Protein AF-A0A540MFD2-F1 (afdb_monomer_lite)

Secondary structure (DSSP, 8-state):
-----S-TTS-HHHHHHHHHHHHHHHT-THHHHHHHHHHHTT----GGG-EEEEEETTTEEEEEETTEEEEEESHHHHHHHHHTTS---S--S---EEE----PPP-

Sequence (107 aa):
MDFQSLRDDISLNTLLYWVSSIERKSSHPMADALVDYGRLFSVEPNPEKVEEFQNFPGEGIHGKIDGQDIYIGNRKIALRAACEIVPTIEGSKGGKTIGYIYSGEDD

InterPro domains:
  IPR023299 P-type ATPase, cytoplasmic domain N [G3DSA:3.40.1110.10] (4-90)
  IPR023299 P-type ATPase, cytoplasmic domain N [SSF81660] (8-88)
  IPR051014 Cation Transport ATPase Type IB [PTHR48085] (2-105)

Radius of gyration: 13.46 Å; chains: 1; bounding box: 44×25×35 Å

Structure (mmCIF, N/CA/C/O backbone):
data_AF-A0A540MFD2-F1
#
_entry.id   AF-A0A540MFD2-F1
#
loop_
_atom_site.group_PDB
_atom_site.id
_atom_site.type_symbol
_atom_site.label_atom_id
_atom_site.label_alt_id
_atom_site.label_comp_id
_atom_site.label_asym_id
_atom_site.label_entity_id
_atom_site.label_seq_id
_atom_site.pdbx_PDB_ins_code
_atom_site.Cartn_x
_atom_site.Cartn_y
_atom_site.Cartn_z
_atom_site.occupancy
_atom_site.B_iso_or_equiv
_atom_site.auth_seq_id
_atom_site.auth_comp_id
_atom_site.auth_asym_id
_atom_site.auth_atom_id
_atom_site.pdbx_PDB_model_num
ATOM 1 N N . MET A 1 1 ? 10.010 -11.887 -2.579 1.00 47.28 1 MET A N 1
ATOM 2 C CA . MET A 1 1 ? 8.900 -10.925 -2.419 1.00 47.28 1 MET A CA 1
ATOM 3 C C . MET A 1 1 ? 7.650 -11.741 -2.235 1.00 47.28 1 MET A C 1
ATOM 5 O O . MET A 1 1 ? 7.054 -12.192 -3.201 1.00 47.28 1 MET A O 1
ATOM 9 N N . ASP A 1 2 ? 7.336 -11.989 -0.976 1.00 48.81 2 ASP A N 1
ATOM 10 C CA . ASP A 1 2 ? 6.267 -12.853 -0.504 1.00 48.81 2 ASP A CA 1
ATOM 11 C C . ASP A 1 2 ? 5.173 -11.957 0.068 1.00 48.81 2 ASP A C 1
ATOM 13 O O . ASP A 1 2 ? 5.248 -11.482 1.198 1.00 48.81 2 ASP A O 1
ATOM 17 N N . PHE A 1 3 ? 4.170 -11.663 -0.754 1.00 55.56 3 PHE A N 1
ATOM 18 C CA . PHE A 1 3 ? 3.003 -10.899 -0.333 1.00 55.56 3 PHE A CA 1
ATOM 19 C C . PHE A 1 3 ? 1.980 -11.856 0.264 1.00 55.56 3 PHE A C 1
ATOM 21 O O . PHE A 1 3 ? 1.361 -12.633 -0.459 1.00 55.56 3 PHE A O 1
ATOM 28 N N . GLN A 1 4 ? 1.794 -11.800 1.580 1.00 53.62 4 GLN A N 1
ATOM 29 C CA . GLN A 1 4 ? 0.818 -12.642 2.261 1.00 53.62 4 GLN A CA 1
ATOM 30 C C . GLN A 1 4 ? -0.361 -11.799 2.749 1.00 53.62 4 GLN A C 1
ATOM 32 O O . GLN A 1 4 ? -0.182 -10.859 3.524 1.00 53.62 4 GLN A O 1
ATOM 37 N N . SER A 1 5 ? -1.574 -12.132 2.298 1.00 56.88 5 SER A N 1
ATOM 38 C CA . SER A 1 5 ? -2.803 -11.581 2.868 1.00 56.88 5 SER A CA 1
ATOM 39 C C . SER A 1 5 ? -3.172 -12.306 4.153 1.00 56.88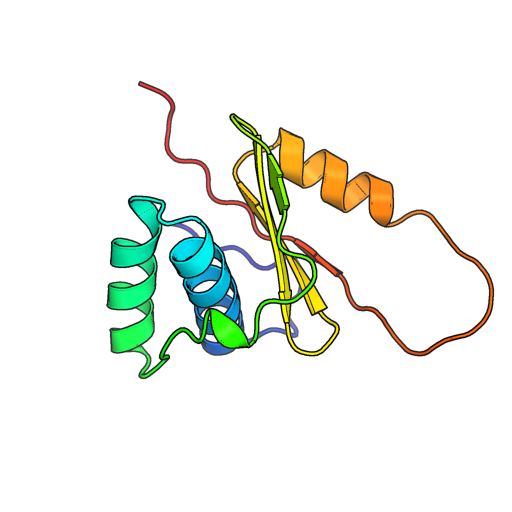 5 SER A C 1
ATOM 41 O O . SER A 1 5 ? -3.108 -13.527 4.241 1.00 56.88 5 SER A O 1
ATOM 43 N N . LEU A 1 6 ? -3.607 -11.543 5.158 1.00 52.75 6 LEU A N 1
ATOM 44 C CA . LEU A 1 6 ? -4.234 -12.092 6.369 1.00 52.75 6 LEU A CA 1
ATOM 45 C C . LEU A 1 6 ? -5.698 -12.496 6.146 1.00 52.75 6 LEU A C 1
ATOM 47 O O . LEU A 1 6 ? -6.342 -13.034 7.043 1.00 52.75 6 LEU A O 1
ATOM 51 N N . ARG A 1 7 ? -6.237 -12.209 4.960 1.00 55.31 7 ARG A N 1
ATOM 52 C CA . ARG A 1 7 ? -7.578 -12.601 4.551 1.00 55.31 7 ARG A CA 1
ATOM 53 C C . ARG A 1 7 ? -7.494 -13.403 3.264 1.00 55.31 7 ARG A C 1
ATOM 55 O O . ARG A 1 7 ? -7.000 -12.900 2.254 1.00 55.31 7 ARG A O 1
ATOM 62 N N . ASP A 1 8 ? -8.048 -14.606 3.300 1.00 58.34 8 ASP A N 1
ATOM 63 C CA . ASP A 1 8 ? -8.252 -15.443 2.118 1.00 58.34 8 ASP A CA 1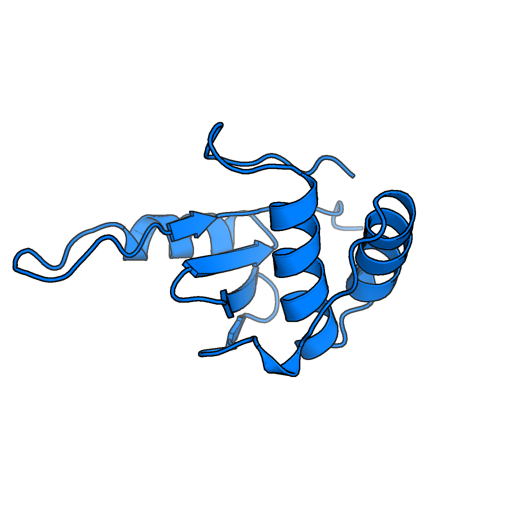
ATOM 64 C C . ASP A 1 8 ? -9.324 -14.873 1.165 1.00 58.34 8 ASP A C 1
ATOM 66 O O . ASP A 1 8 ? -9.419 -15.310 0.023 1.00 58.34 8 ASP A O 1
ATOM 70 N N . ASP A 1 9 ? -10.124 -13.877 1.590 1.00 66.69 9 ASP A N 1
ATOM 71 C CA . ASP A 1 9 ? -11.149 -13.241 0.740 1.00 66.69 9 ASP A CA 1
ATOM 72 C C . ASP A 1 9 ? -10.626 -12.145 -0.204 1.00 66.69 9 ASP A C 1
ATOM 74 O O . ASP A 1 9 ? -11.419 -11.520 -0.90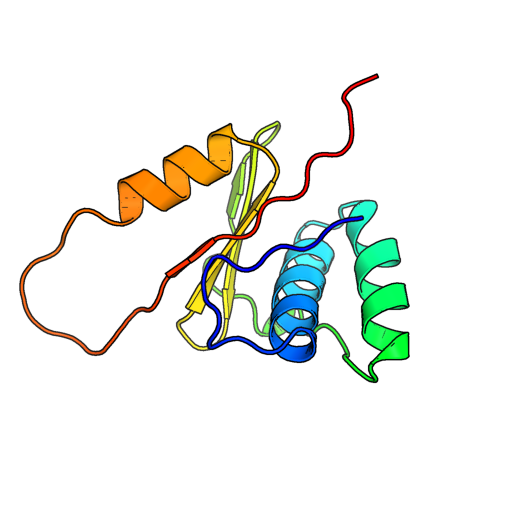8 1.00 66.69 9 ASP A O 1
ATOM 78 N N . ILE A 1 10 ? -9.312 -11.903 -0.248 1.00 70.25 10 ILE A N 1
ATOM 79 C CA . ILE A 1 10 ? -8.719 -10.853 -1.086 1.00 70.25 10 ILE A CA 1
ATOM 80 C C . ILE A 1 10 ? -7.922 -11.479 -2.218 1.00 70.25 10 ILE A C 1
ATOM 82 O O . ILE A 1 10 ? -6.992 -12.251 -1.995 1.00 70.25 10 ILE A O 1
ATOM 86 N N . SER A 1 11 ? -8.246 -11.082 -3.446 1.00 78.88 11 SER A N 1
ATOM 87 C CA . SER A 1 11 ? -7.459 -11.477 -4.609 1.00 78.88 11 SER A CA 1
ATOM 88 C C . SER A 1 11 ? -6.093 -10.786 -4.620 1.00 78.88 11 SER A C 1
ATOM 90 O O . SER A 1 11 ? -5.966 -9.619 -4.237 1.00 78.88 11 SER A O 1
ATOM 92 N N . LEU A 1 12 ? -5.075 -11.475 -5.136 1.00 77.88 12 LEU A N 1
ATOM 93 C CA . LEU A 1 12 ? -3.741 -10.906 -5.326 1.00 77.88 12 LEU A CA 1
ATOM 94 C C . LEU A 1 12 ? -3.787 -9.585 -6.116 1.00 77.88 12 LEU A C 1
ATOM 96 O O . LEU A 1 12 ? -3.108 -8.634 -5.751 1.00 77.88 12 LEU A O 1
ATOM 100 N N . ASN A 1 13 ? -4.638 -9.476 -7.141 1.00 82.94 13 ASN A N 1
ATOM 101 C CA . ASN A 1 13 ? -4.813 -8.242 -7.911 1.00 82.94 13 ASN A CA 1
ATOM 102 C C . ASN A 1 13 ? -5.237 -7.053 -7.039 1.00 82.94 13 ASN A C 1
ATOM 104 O O . ASN A 1 13 ? -4.702 -5.956 -7.182 1.00 82.94 13 ASN A O 1
ATOM 108 N N . THR A 1 14 ? -6.194 -7.267 -6.134 1.00 83.06 14 THR A N 1
ATOM 109 C CA . THR A 1 14 ? -6.692 -6.228 -5.224 1.00 83.06 14 THR A CA 1
ATOM 110 C C . THR A 1 14 ? -5.608 -5.794 -4.241 1.00 83.06 14 THR A C 1
ATOM 112 O O . THR A 1 14 ? -5.401 -4.603 -4.024 1.00 83.06 14 THR A O 1
ATOM 115 N N . LEU A 1 15 ? -4.874 -6.766 -3.703 1.00 80.81 15 LEU A N 1
ATOM 116 C CA . LEU A 1 15 ? -3.714 -6.528 -2.855 1.00 80.81 15 LEU A CA 1
ATOM 117 C C . LEU A 1 15 ? -2.671 -5.658 -3.567 1.00 80.81 15 LEU A C 1
ATOM 119 O O . LEU A 1 15 ? -2.272 -4.616 -3.049 1.00 80.81 15 LEU A O 1
ATOM 123 N N . LEU A 1 16 ? -2.277 -6.052 -4.778 1.00 83.50 16 LEU A N 1
ATOM 124 C CA . LEU A 1 16 ? -1.309 -5.306 -5.576 1.00 83.50 16 LEU A CA 1
ATOM 125 C C . LEU A 1 16 ? -1.799 -3.899 -5.876 1.00 83.50 16 LEU A C 1
ATOM 127 O O . LEU A 1 16 ? -1.021 -2.961 -5.743 1.00 83.50 16 LEU A O 1
ATOM 131 N N . TYR A 1 17 ? -3.077 -3.736 -6.217 1.00 87.06 17 TYR A N 1
ATOM 132 C CA . TYR A 1 17 ? -3.675 -2.430 -6.475 1.00 87.06 17 TYR A CA 1
ATOM 133 C C . TYR A 1 17 ? -3.526 -1.507 -5.267 1.00 87.06 17 TYR A C 1
ATOM 135 O O . TYR A 1 17 ? -3.041 -0.384 -5.404 1.00 87.06 17 TYR A O 1
ATOM 143 N N . TRP A 1 18 ? -3.882 -1.981 -4.074 1.00 86.81 18 TRP A N 1
ATOM 144 C CA . TRP A 1 18 ? -3.795 -1.170 -2.867 1.00 86.81 18 TRP A CA 1
ATOM 145 C C . TRP A 1 18 ? -2.359 -0.831 -2.494 1.00 86.81 18 TRP A C 1
ATOM 147 O O . TRP A 1 18 ? -2.026 0.342 -2.331 1.00 86.81 18 TRP A O 1
ATOM 157 N N . VAL A 1 19 ? -1.498 -1.845 -2.410 1.00 83.38 19 VAL A N 1
ATOM 158 C CA . VAL A 1 19 ? -0.115 -1.665 -1.964 1.00 83.38 19 VAL A CA 1
ATOM 159 C C . VAL A 1 19 ? 0.649 -0.762 -2.927 1.00 83.38 19 VAL A C 1
ATOM 161 O O . VAL A 1 19 ? 1.274 0.200 -2.491 1.00 83.38 19 VAL A O 1
ATOM 164 N N . SER A 1 20 ? 0.523 -0.987 -4.236 1.00 85.69 20 SER A N 1
ATOM 165 C CA . SER A 1 20 ? 1.174 -0.140 -5.240 1.00 85.69 20 SER A CA 1
ATOM 166 C C . SER A 1 20 ? 0.645 1.300 -5.241 1.00 85.69 20 SER A C 1
ATOM 168 O O . SER A 1 20 ? 1.421 2.231 -5.449 1.00 85.69 20 SER A O 1
ATOM 170 N N . SER A 1 21 ? -0.647 1.521 -4.970 1.00 88.94 21 SER A N 1
ATOM 171 C CA . SER A 1 21 ? -1.228 2.870 -4.876 1.00 88.94 21 SER A CA 1
ATOM 172 C C . SER A 1 21 ? -0.658 3.660 -3.697 1.00 88.94 21 SER A C 1
ATOM 174 O O . SER A 1 21 ? -0.288 4.825 -3.849 1.00 88.94 21 SER A O 1
ATOM 176 N N . ILE A 1 22 ? -0.555 3.020 -2.530 1.00 87.38 22 ILE A N 1
ATOM 177 C CA . ILE A 1 22 ? -0.068 3.642 -1.291 1.00 87.38 22 ILE A CA 1
ATOM 178 C C . ILE A 1 22 ? 1.447 3.861 -1.357 1.00 87.38 22 ILE A C 1
ATOM 180 O O . ILE A 1 22 ? 1.927 4.952 -1.052 1.00 87.38 22 ILE A O 1
ATOM 184 N N . GLU A 1 23 ? 2.204 2.877 -1.841 1.00 84.56 23 GLU A N 1
ATOM 185 C CA . GLU A 1 23 ? 3.655 2.993 -2.035 1.00 84.56 23 GLU A CA 1
ATOM 186 C C . GLU A 1 23 ? 4.010 4.102 -3.028 1.00 84.56 23 GLU A C 1
ATOM 188 O O . GLU A 1 23 ? 4.913 4.903 -2.772 1.00 84.56 23 GLU A O 1
ATOM 193 N N . ARG A 1 24 ? 3.244 4.230 -4.121 1.00 84.81 24 ARG A N 1
ATOM 194 C CA . ARG A 1 24 ? 3.439 5.316 -5.088 1.00 84.81 24 ARG A CA 1
ATOM 195 C C . ARG A 1 24 ? 3.199 6.692 -4.470 1.00 84.81 24 ARG A C 1
ATOM 197 O O . ARG A 1 24 ? 3.865 7.650 -4.850 1.00 84.81 24 ARG A O 1
ATOM 204 N N . LYS A 1 25 ? 2.295 6.793 -3.491 1.00 85.25 25 LYS A N 1
ATOM 205 C CA . LYS A 1 25 ? 2.062 8.028 -2.731 1.00 85.25 25 LYS A CA 1
ATOM 206 C C . LYS A 1 25 ? 3.215 8.354 -1.776 1.00 85.25 25 LYS A C 1
ATO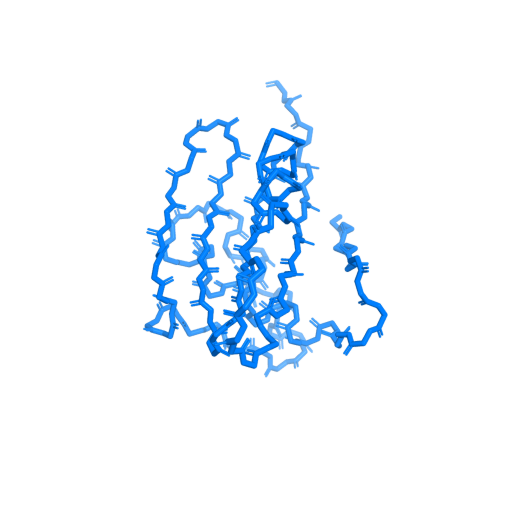M 208 O O . LYS A 1 25 ? 3.540 9.526 -1.613 1.00 85.25 25 LYS A O 1
ATOM 213 N N . SER A 1 26 ? 3.873 7.339 -1.211 1.00 77.75 26 SER A N 1
ATOM 214 C CA . SER A 1 26 ? 5.061 7.512 -0.357 1.00 77.75 26 SER A CA 1
ATOM 215 C C . SER A 1 26 ? 6.352 7.820 -1.125 1.00 77.75 26 SER A C 1
ATOM 217 O O . SER A 1 26 ? 7.340 8.231 -0.523 1.00 77.75 26 SER A O 1
ATOM 219 N N . SER A 1 27 ? 6.368 7.632 -2.452 1.00 72.88 27 SER A N 1
ATOM 220 C CA . SER A 1 27 ? 7.580 7.744 -3.286 1.00 72.88 27 SER A CA 1
ATOM 221 C C . SER A 1 27 ? 8.722 6.815 -2.836 1.00 72.88 27 SER A C 1
ATOM 223 O O . SER A 1 27 ? 9.898 7.133 -3.005 1.00 72.88 27 SER A O 1
ATOM 225 N N . HIS A 1 28 ? 8.388 5.669 -2.238 1.00 67.88 28 HIS A N 1
ATOM 226 C CA . HIS A 1 28 ? 9.375 4.683 -1.806 1.00 67.88 28 HIS A CA 1
ATOM 227 C C . HIS A 1 28 ? 9.928 3.880 -2.994 1.00 67.88 28 HIS A C 1
ATOM 229 O O . HIS A 1 28 ? 9.193 3.600 -3.940 1.00 67.88 28 HIS A O 1
ATOM 235 N N . PRO A 1 29 ? 11.199 3.435 -2.940 1.00 65.06 29 PRO A N 1
ATOM 236 C CA . PRO A 1 29 ? 11.820 2.654 -4.014 1.00 65.06 29 PRO A CA 1
ATOM 237 C C . PRO A 1 29 ? 11.147 1.290 -4.242 1.00 65.06 29 PRO A C 1
ATOM 239 O O . PRO A 1 29 ? 11.276 0.715 -5.319 1.00 65.06 29 PRO A O 1
ATOM 242 N N . MET A 1 30 ? 10.394 0.777 -3.260 1.00 65.75 30 MET A N 1
ATOM 243 C CA . MET A 1 30 ? 9.605 -0.450 -3.415 1.00 65.75 30 MET A CA 1
ATOM 244 C C . MET A 1 30 ? 8.381 -0.270 -4.323 1.00 65.75 30 MET A C 1
ATOM 246 O O . MET A 1 30 ? 7.877 -1.265 -4.849 1.00 65.75 30 MET A O 1
ATOM 250 N N . ALA A 1 31 ? 7.937 0.972 -4.554 1.00 67.12 31 ALA A N 1
ATOM 251 C CA . ALA A 1 31 ? 6.797 1.269 -5.410 1.00 67.12 31 ALA A CA 1
ATOM 252 C C . ALA A 1 31 ? 7.004 0.723 -6.827 1.00 67.12 31 ALA A C 1
ATOM 254 O O . ALA A 1 31 ? 6.119 0.047 -7.335 1.00 67.12 31 ALA A O 1
ATOM 255 N N . ASP A 1 32 ? 8.169 0.941 -7.444 1.00 70.69 32 ASP A N 1
ATOM 256 C CA . ASP A 1 32 ? 8.432 0.468 -8.809 1.00 70.69 32 ASP A CA 1
ATOM 257 C C . ASP A 1 32 ? 8.348 -1.059 -8.920 1.00 70.69 32 ASP A C 1
ATOM 259 O O . ASP A 1 32 ? 7.643 -1.570 -9.786 1.00 70.69 32 ASP A O 1
ATOM 263 N N . ALA A 1 33 ? 8.945 -1.798 -7.980 1.00 73.81 33 ALA A N 1
ATOM 264 C CA . ALA A 1 33 ? 8.890 -3.262 -7.982 1.00 73.81 33 ALA A CA 1
ATOM 265 C C . ALA A 1 33 ? 7.450 -3.798 -7.864 1.00 73.81 33 ALA A C 1
ATOM 267 O O . ALA A 1 33 ? 7.070 -4.760 -8.534 1.00 73.81 33 ALA A O 1
ATOM 268 N N . LEU A 1 34 ? 6.627 -3.155 -7.033 1.00 72.00 34 LEU A N 1
ATOM 269 C CA . LEU A 1 34 ? 5.209 -3.475 -6.872 1.00 72.00 34 LEU A CA 1
ATOM 270 C C . LEU A 1 34 ? 4.371 -3.107 -8.096 1.00 72.00 34 LEU A C 1
ATOM 272 O O . LEU A 1 34 ? 3.445 -3.838 -8.442 1.00 72.00 34 LEU A O 1
ATOM 276 N N . VAL A 1 35 ? 4.681 -1.986 -8.744 1.00 72.88 35 VAL A N 1
ATOM 277 C CA . VAL A 1 35 ? 4.002 -1.538 -9.962 1.00 72.88 35 VAL A CA 1
ATOM 278 C C . VAL A 1 35 ? 4.341 -2.443 -11.136 1.00 72.88 35 VAL A C 1
ATOM 280 O O . VAL A 1 35 ? 3.433 -2.839 -11.863 1.00 72.88 35 VAL A O 1
ATOM 283 N N . ASP A 1 36 ? 5.605 -2.821 -11.305 1.00 78.06 36 ASP A N 1
ATOM 284 C CA . ASP A 1 36 ? 6.008 -3.763 -12.347 1.00 78.06 36 ASP A CA 1
ATOM 285 C C . ASP A 1 36 ? 5.392 -5.141 -12.121 1.00 78.06 36 ASP A C 1
ATOM 287 O O . ASP A 1 36 ? 4.863 -5.739 -13.060 1.00 78.06 36 ASP A O 1
ATOM 291 N N . TYR A 1 37 ? 5.351 -5.616 -10.874 1.00 76.50 37 TYR A N 1
ATOM 292 C CA . TYR A 1 37 ? 4.648 -6.854 -10.557 1.00 76.50 37 TYR A CA 1
ATOM 293 C C . TYR A 1 37 ? 3.137 -6.726 -10.809 1.00 76.50 37 TYR A C 1
ATOM 295 O O . TYR A 1 37 ? 2.552 -7.593 -11.449 1.00 76.50 37 TYR A O 1
ATOM 303 N N . GLY A 1 38 ? 2.503 -5.619 -10.408 1.00 74.38 38 GLY A N 1
ATOM 304 C CA . GLY A 1 38 ? 1.093 -5.323 -10.686 1.00 74.38 38 GLY A CA 1
ATOM 305 C C . GLY A 1 38 ? 0.759 -5.297 -12.178 1.00 74.38 38 GLY A C 1
ATOM 306 O O . GLY A 1 38 ? -0.253 -5.865 -12.593 1.00 74.38 38 GLY A O 1
ATOM 307 N N . ARG A 1 39 ? 1.641 -4.736 -13.011 1.00 77.00 39 ARG A N 1
ATOM 308 C CA . ARG A 1 39 ? 1.487 -4.702 -14.473 1.00 77.00 39 ARG A CA 1
ATOM 309 C C . ARG A 1 39 ? 1.417 -6.090 -15.100 1.00 77.00 39 ARG A C 1
ATOM 311 O O . ARG A 1 39 ? 0.645 -6.266 -16.040 1.00 77.00 39 ARG A O 1
ATOM 318 N N . LEU A 1 40 ? 2.132 -7.084 -14.562 1.00 79.19 40 LEU A N 1
ATOM 319 C CA . LEU A 1 40 ? 2.012 -8.481 -15.016 1.00 79.19 40 LEU A CA 1
ATOM 320 C C . LEU A 1 40 ? 0.582 -9.015 -14.861 1.00 79.19 40 LEU A C 1
ATOM 322 O O . LEU A 1 40 ? 0.144 -9.865 -15.632 1.00 79.19 40 LEU A O 1
ATOM 326 N N . PHE A 1 41 ? -0.160 -8.474 -13.898 1.00 79.94 41 PHE A N 1
ATOM 327 C CA . PHE A 1 41 ? -1.552 -8.806 -13.623 1.00 79.94 41 PHE A CA 1
ATOM 328 C C . PHE A 1 41 ? -2.539 -7.752 -14.151 1.00 79.94 41 PHE A C 1
ATOM 330 O O . PHE A 1 41 ? -3.711 -7.779 -13.776 1.00 79.94 41 PHE A O 1
ATOM 337 N N . SER A 1 42 ? -2.090 -6.830 -15.018 1.00 84.75 42 SER A N 1
ATOM 338 C CA . SER A 1 42 ? -2.878 -5.690 -15.524 1.00 84.75 42 SER A CA 1
ATOM 339 C C . SER A 1 42 ? -3.481 -4.815 -14.415 1.00 84.75 42 SER A C 1
ATOM 341 O O . SER A 1 42 ? -4.578 -4.278 -14.553 1.00 84.75 42 SER A O 1
ATOM 343 N N . VAL A 1 43 ? -2.770 -4.687 -13.295 1.00 85.69 43 VAL A N 1
ATOM 344 C CA . VAL A 1 43 ? -3.148 -3.833 -12.171 1.00 85.69 43 VAL A CA 1
ATOM 345 C C . VAL A 1 43 ? -2.386 -2.519 -12.261 1.00 85.69 43 VAL A C 1
ATOM 347 O O . VAL A 1 43 ? -1.156 -2.504 -12.209 1.00 85.69 43 VAL A O 1
ATOM 350 N N . GLU A 1 44 ? -3.121 -1.413 -12.354 1.00 85.06 44 GLU A N 1
ATOM 351 C CA . GLU A 1 44 ? -2.545 -0.071 -12.334 1.00 85.06 44 GLU A CA 1
ATOM 352 C C . GLU A 1 44 ? -2.788 0.610 -10.975 1.00 85.06 44 GLU A C 1
ATOM 354 O O . GLU A 1 44 ? -3.943 0.774 -10.576 1.00 85.06 44 GLU A O 1
ATOM 359 N N . PRO A 1 45 ? -1.735 1.026 -10.245 1.00 86.50 45 PRO A N 1
ATOM 360 C CA . PRO A 1 45 ? -1.875 1.828 -9.023 1.00 86.50 45 PRO A CA 1
ATOM 361 C C . PRO A 1 45 ? -2.573 3.168 -9.271 1.00 86.50 45 PRO A C 1
ATOM 363 O O . PRO A 1 45 ? -2.222 3.907 -10.198 1.00 86.50 45 PRO A O 1
ATOM 366 N N . ASN A 1 46 ? -3.439 3.555 -8.340 1.00 89.19 46 ASN A N 1
ATOM 367 C CA . ASN A 1 46 ? -4.064 4.866 -8.287 1.00 89.19 46 ASN A CA 1
ATOM 368 C C . ASN A 1 46 ? -3.777 5.560 -6.936 1.00 89.19 46 ASN A C 1
ATOM 370 O O . ASN A 1 46 ? -4.553 5.412 -5.988 1.00 89.19 46 ASN A O 1
ATOM 374 N N . PRO A 1 47 ? -2.681 6.337 -6.825 1.00 87.56 47 PRO A N 1
ATOM 375 C CA . PRO A 1 47 ? -2.332 7.038 -5.587 1.00 87.56 47 PRO A CA 1
ATOM 376 C C . PRO A 1 47 ? -3.348 8.122 -5.188 1.00 87.56 47 PRO A C 1
ATOM 378 O O . PRO A 1 47 ? -3.397 8.512 -4.020 1.00 87.56 47 PRO A O 1
ATOM 381 N N . GLU A 1 48 ? -4.175 8.607 -6.121 1.00 89.00 48 GLU A N 1
ATOM 382 C CA . GLU A 1 48 ? -5.202 9.618 -5.835 1.00 89.00 48 GLU A CA 1
ATOM 383 C C . GLU A 1 48 ? -6.371 9.045 -5.031 1.00 89.00 48 GLU A C 1
ATOM 385 O O . GLU A 1 48 ? -6.983 9.761 -4.244 1.00 89.00 48 GLU A O 1
ATOM 390 N N . LYS A 1 49 ? -6.641 7.740 -5.165 1.00 89.19 49 LYS A N 1
ATOM 391 C CA . LYS A 1 49 ? -7.643 7.037 -4.352 1.00 89.19 49 LYS A CA 1
ATOM 392 C C . LYS A 1 49 ? -7.214 6.791 -2.907 1.00 89.19 49 LYS A C 1
ATOM 394 O O . LYS A 1 49 ? -8.027 6.326 -2.115 1.00 89.19 49 LYS A O 1
ATOM 399 N N . VAL A 1 50 ? -5.946 7.028 -2.575 1.00 90.50 50 VAL A N 1
ATOM 400 C CA . VAL A 1 50 ? -5.433 6.788 -1.227 1.00 90.50 50 VAL A CA 1
ATOM 401 C C . VAL A 1 50 ? -5.861 7.928 -0.315 1.00 90.50 50 VAL A C 1
ATOM 403 O O . VAL A 1 50 ? -5.321 9.034 -0.368 1.00 90.50 50 VAL A O 1
ATOM 406 N N . GLU A 1 51 ? -6.797 7.637 0.563 1.00 89.44 51 GLU A N 1
ATOM 407 C CA . GLU A 1 51 ? -7.239 8.475 1.664 1.00 89.44 51 GLU A CA 1
ATOM 408 C C . GLU A 1 51 ? -6.395 8.198 2.916 1.00 89.44 51 GLU A C 1
ATOM 410 O O . GLU A 1 51 ? -5.690 7.193 2.995 1.00 89.44 51 GLU A O 1
ATOM 415 N N . GLU A 1 52 ? -6.430 9.119 3.883 1.00 88.50 52 GLU A N 1
ATOM 416 C CA . GLU A 1 52 ? -5.813 8.959 5.216 1.00 88.50 52 GLU A CA 1
ATOM 417 C C . GLU A 1 52 ? -4.344 8.486 5.206 1.00 88.50 52 GLU A C 1
ATOM 419 O O . GLU A 1 52 ? -3.880 7.850 6.147 1.00 88.50 52 GLU A O 1
ATOM 424 N N . PHE A 1 53 ? -3.598 8.816 4.144 1.00 90.31 53 PHE A N 1
ATOM 425 C CA . PHE A 1 53 ? -2.211 8.387 3.982 1.00 90.31 53 PHE A CA 1
ATOM 426 C C . PHE A 1 53 ? -1.334 8.873 5.138 1.00 90.31 53 PHE A C 1
ATOM 428 O O . PHE A 1 53 ? -1.236 10.078 5.389 1.00 90.31 53 PHE A O 1
ATOM 435 N N . GLN A 1 54 ? -0.639 7.937 5.777 1.00 88.62 54 GLN A N 1
ATOM 436 C CA . GLN A 1 54 ? 0.304 8.197 6.856 1.00 88.62 54 GLN A CA 1
ATOM 437 C C . GLN A 1 54 ? 1.616 7.469 6.597 1.00 88.62 54 GLN A C 1
ATOM 439 O O . GLN A 1 54 ? 1.642 6.281 6.288 1.00 88.62 54 GLN A O 1
ATOM 444 N N . ASN A 1 55 ? 2.724 8.180 6.767 1.00 86.56 55 ASN A N 1
ATOM 445 C CA . ASN A 1 55 ? 4.051 7.583 6.738 1.00 86.56 55 ASN A CA 1
ATOM 446 C C . ASN A 1 55 ? 4.565 7.428 8.174 1.00 86.56 55 ASN A C 1
ATOM 448 O O . ASN A 1 55 ? 4.526 8.384 8.950 1.00 86.56 55 ASN A O 1
ATOM 452 N N . PHE A 1 56 ? 5.057 6.238 8.510 1.00 85.12 56 PHE A N 1
ATOM 453 C CA . PHE A 1 56 ? 5.694 5.893 9.777 1.00 85.12 56 PHE A CA 1
ATOM 454 C C . PHE A 1 56 ? 7.177 5.584 9.514 1.00 85.12 56 PHE A C 1
ATOM 456 O O . PHE A 1 56 ? 7.538 4.436 9.233 1.00 85.12 56 PHE A O 1
ATOM 463 N N . PRO A 1 57 ? 8.067 6.590 9.586 1.00 82.06 57 PRO A N 1
ATOM 464 C CA . PRO A 1 57 ? 9.480 6.420 9.266 1.00 82.06 57 PRO A CA 1
ATOM 465 C C . PRO A 1 57 ? 10.127 5.280 10.064 1.00 82.06 57 PRO A C 1
ATOM 467 O O . PRO A 1 57 ? 10.054 5.248 11.290 1.00 82.06 57 PRO A O 1
ATOM 470 N N . GLY A 1 58 ? 10.767 4.334 9.369 1.00 80.94 58 GLY A N 1
ATOM 471 C CA . GLY A 1 58 ? 11.390 3.157 9.994 1.00 80.94 58 GLY A CA 1
ATOM 472 C C . GLY A 1 58 ? 10.406 2.081 10.483 1.00 80.94 58 GLY A C 1
ATOM 473 O O . GLY A 1 58 ? 10.824 1.100 11.104 1.00 80.94 58 GLY A O 1
ATOM 474 N N . GLU A 1 59 ? 9.109 2.236 10.213 1.00 84.06 59 GLU A N 1
ATOM 475 C CA . GLU A 1 59 ? 8.067 1.241 10.494 1.00 84.06 59 GLU A CA 1
ATOM 476 C C . GLU A 1 59 ? 7.342 0.815 9.213 1.00 84.06 59 GLU A C 1
ATOM 478 O O . GLU A 1 59 ? 7.183 -0.381 8.975 1.00 84.06 59 GLU A O 1
ATOM 483 N N . GLY A 1 60 ? 6.920 1.772 8.383 1.00 83.44 60 GLY A N 1
ATOM 484 C CA . GLY A 1 60 ? 6.124 1.522 7.186 1.00 83.44 60 GLY A CA 1
ATOM 485 C C . GLY A 1 60 ? 5.233 2.698 6.801 1.00 83.44 60 GLY A C 1
ATOM 486 O O . GLY A 1 60 ? 5.431 3.820 7.247 1.00 83.44 60 GLY A O 1
ATOM 487 N N . ILE A 1 61 ? 4.213 2.432 5.998 1.00 86.38 61 ILE A N 1
ATOM 488 C CA . ILE A 1 61 ? 3.190 3.384 5.577 1.00 86.38 61 ILE A CA 1
ATOM 489 C C . ILE A 1 61 ? 1.795 2.789 5.736 1.00 86.38 61 ILE A C 1
ATOM 491 O O . ILE A 1 61 ? 1.598 1.576 5.732 1.00 86.38 61 ILE A O 1
ATOM 495 N N . HIS A 1 62 ? 0.817 3.666 5.868 1.00 87.38 62 HIS A N 1
ATOM 496 C CA . HIS A 1 62 ? -0.598 3.351 5.926 1.00 87.38 62 HIS A CA 1
ATOM 497 C C . HIS A 1 62 ? -1.338 4.193 4.898 1.00 87.38 62 HIS A C 1
ATOM 499 O O . HIS A 1 62 ? -0.953 5.321 4.584 1.00 87.38 62 HIS A O 1
ATOM 505 N N . GLY A 1 63 ? -2.408 3.630 4.368 1.00 87.94 63 GLY A N 1
ATOM 506 C CA . GLY A 1 63 ? -3.369 4.360 3.574 1.00 87.94 63 GLY A CA 1
ATOM 507 C C . GLY A 1 63 ? -4.698 3.637 3.556 1.00 87.94 63 GLY A C 1
ATOM 508 O O . GLY A 1 63 ? -4.781 2.432 3.794 1.00 87.94 63 GLY A O 1
ATOM 509 N N . LYS A 1 64 ? -5.740 4.388 3.237 1.00 86.56 64 LYS A N 1
ATOM 510 C CA . LYS A 1 64 ? -7.098 3.888 3.129 1.00 86.56 64 LYS A CA 1
ATOM 511 C C . LYS A 1 64 ? -7.575 3.999 1.696 1.00 86.56 64 LYS A C 1
ATOM 513 O O . LYS A 1 64 ? -7.397 5.032 1.066 1.00 86.56 64 LYS A O 1
ATOM 518 N N . ILE A 1 65 ? -8.155 2.941 1.150 1.00 86.88 65 ILE A N 1
ATOM 519 C CA . ILE A 1 65 ? -8.677 2.947 -0.222 1.00 86.88 65 ILE A CA 1
ATOM 520 C C . ILE A 1 65 ? -10.045 2.288 -0.213 1.00 86.88 65 ILE A C 1
ATOM 522 O O . ILE A 1 65 ? -10.175 1.179 0.280 1.00 86.88 65 ILE A O 1
ATOM 526 N N . ASP A 1 66 ? -11.074 2.933 -0.758 1.00 83.38 66 ASP A N 1
ATOM 527 C CA . ASP A 1 66 ? -12.434 2.369 -0.799 1.00 83.38 66 ASP A CA 1
ATOM 528 C C . ASP A 1 66 ? -12.945 1.944 0.610 1.00 83.38 66 ASP A C 1
ATOM 530 O O . ASP A 1 66 ? -13.634 0.936 0.771 1.00 83.38 66 ASP A O 1
ATOM 534 N N . GLY A 1 67 ? -12.583 2.707 1.655 1.00 80.75 67 GLY A N 1
ATOM 535 C CA . GLY A 1 67 ? -12.938 2.417 3.054 1.00 80.75 67 GLY A CA 1
ATOM 536 C C . GLY A 1 67 ? -12.114 1.307 3.718 1.00 80.75 67 GLY A C 1
ATOM 537 O O . GLY A 1 67 ? -12.412 0.919 4.846 1.00 80.75 67 GLY A O 1
ATOM 538 N N . GLN A 1 68 ? -11.097 0.807 3.022 1.00 80.00 68 GLN A N 1
ATOM 539 C CA . GLN A 1 68 ? -10.251 -0.292 3.444 1.00 80.00 68 GLN A CA 1
ATOM 540 C C . GLN A 1 68 ? -8.935 0.240 3.999 1.00 80.00 68 GLN A C 1
ATOM 542 O O . GLN A 1 68 ? -8.173 0.839 3.252 1.00 80.00 68 GLN A O 1
ATOM 547 N N . ASP A 1 69 ? -8.649 0.004 5.276 1.00 82.25 69 ASP A N 1
ATOM 548 C CA . ASP A 1 69 ? -7.361 0.361 5.874 1.00 82.25 69 ASP A CA 1
ATOM 549 C C . ASP A 1 69 ? -6.284 -0.644 5.473 1.00 82.25 69 ASP A C 1
ATOM 551 O O . ASP A 1 69 ? -6.471 -1.857 5.637 1.00 82.25 69 ASP A O 1
ATOM 555 N N . ILE A 1 70 ? -5.180 -0.131 4.929 1.00 83.12 70 ILE A N 1
ATOM 556 C CA . ILE A 1 70 ? -4.049 -0.903 4.423 1.00 83.12 70 ILE A CA 1
ATOM 557 C C . ILE A 1 70 ? -2.764 -0.381 5.057 1.00 83.12 70 ILE A C 1
ATOM 559 O O . ILE A 1 70 ? -2.403 0.785 4.916 1.00 83.12 70 ILE A O 1
ATOM 563 N N . TYR A 1 71 ? -2.049 -1.275 5.726 1.00 82.94 71 TYR A N 1
ATOM 564 C CA . TYR A 1 71 ? -0.738 -1.012 6.317 1.00 82.94 71 TYR A CA 1
ATOM 565 C C . TYR A 1 71 ? 0.312 -1.774 5.518 1.00 82.94 71 TYR A C 1
ATOM 567 O O . TYR A 1 71 ? 0.012 -2.866 5.036 1.00 82.94 71 TYR A O 1
ATOM 575 N N . ILE A 1 72 ? 1.499 -1.192 5.348 1.00 81.56 72 ILE A N 1
ATOM 576 C CA . ILE A 1 72 ? 2.604 -1.723 4.542 1.00 81.56 72 ILE A CA 1
ATOM 577 C C . ILE A 1 72 ? 3.907 -1.416 5.275 1.00 81.56 72 ILE A C 1
ATOM 579 O O . ILE A 1 72 ? 4.235 -0.255 5.482 1.00 81.56 72 ILE A O 1
ATOM 583 N N . GLY A 1 73 ? 4.674 -2.425 5.679 1.00 77.50 73 GLY A N 1
ATOM 584 C CA . GLY A 1 73 ? 5.976 -2.196 6.312 1.00 77.50 73 GLY A CA 1
ATOM 585 C C . GLY A 1 73 ? 6.476 -3.378 7.125 1.00 77.50 73 GLY A C 1
ATOM 586 O O . GLY A 1 73 ? 6.184 -4.524 6.794 1.00 77.50 73 GLY A O 1
ATOM 587 N N . ASN A 1 74 ? 7.240 -3.093 8.181 1.00 75.25 74 ASN A N 1
ATOM 588 C CA . ASN A 1 74 ? 7.850 -4.088 9.058 1.00 75.25 74 ASN A CA 1
ATOM 589 C C . ASN A 1 74 ? 6.917 -4.535 10.205 1.00 75.25 74 ASN A C 1
ATOM 591 O O . ASN A 1 74 ? 5.755 -4.147 10.318 1.00 75.25 74 ASN A O 1
ATOM 595 N N . ARG A 1 75 ? 7.428 -5.366 11.119 1.00 73.50 75 ARG A N 1
ATOM 596 C CA . ARG A 1 75 ? 6.636 -5.880 12.249 1.00 73.50 75 ARG A CA 1
ATOM 597 C C . ARG A 1 75 ? 6.081 -4.780 13.173 1.00 73.50 75 ARG A C 1
ATOM 599 O O . ARG A 1 75 ? 5.086 -5.021 13.851 1.00 73.50 75 ARG A O 1
ATOM 606 N N . LYS A 1 76 ? 6.686 -3.589 13.232 1.00 78.19 76 LYS A N 1
ATOM 607 C CA . LYS A 1 76 ? 6.195 -2.494 14.086 1.00 78.19 76 LYS A CA 1
ATOM 608 C C . LYS A 1 76 ? 4.863 -1.954 13.572 1.00 78.19 76 LYS A C 1
ATOM 610 O O . LYS A 1 76 ? 3.913 -1.885 14.350 1.00 78.19 76 LYS A O 1
ATOM 615 N N . ILE A 1 77 ? 4.746 -1.702 12.264 1.00 80.19 77 ILE A N 1
ATOM 616 C CA . ILE A 1 77 ? 3.473 -1.255 11.687 1.00 80.19 77 ILE A CA 1
ATOM 617 C C . ILE A 1 77 ? 2.403 -2.351 11.751 1.00 80.19 77 ILE A C 1
ATOM 619 O O . ILE A 1 77 ? 1.234 -2.058 11.970 1.00 80.19 77 ILE A O 1
ATOM 623 N N . ALA A 1 78 ? 2.808 -3.622 11.682 1.00 74.56 78 ALA A N 1
ATOM 624 C CA . ALA A 1 78 ? 1.914 -4.757 11.895 1.00 74.56 78 ALA A CA 1
ATOM 625 C C . ALA A 1 78 ? 1.266 -4.762 13.286 1.00 74.56 78 ALA A C 1
ATOM 627 O O . ALA A 1 78 ? 0.066 -4.986 13.419 1.00 74.56 78 ALA A O 1
ATOM 628 N N . LEU A 1 79 ? 2.060 -4.511 14.331 1.00 74.56 79 LEU A N 1
ATOM 629 C CA . LEU A 1 79 ? 1.565 -4.408 15.705 1.00 74.56 79 LEU A CA 1
ATOM 630 C C . LEU A 1 79 ? 0.634 -3.206 15.876 1.00 74.56 79 LEU A C 1
ATOM 632 O O . LEU A 1 79 ? -0.316 -3.265 16.650 1.00 74.56 79 LEU A O 1
ATOM 636 N N . ARG A 1 80 ? 0.898 -2.130 15.135 1.00 75.56 80 ARG A N 1
ATOM 637 C CA . ARG A 1 80 ? 0.081 -0.919 15.117 1.00 75.56 80 ARG A CA 1
ATOM 638 C C . ARG A 1 80 ? -1.284 -1.183 14.485 1.00 75.56 80 ARG A C 1
ATOM 640 O O . ARG A 1 80 ? -2.300 -0.944 15.131 1.00 75.56 80 ARG A O 1
ATOM 647 N N . ALA A 1 81 ? -1.280 -1.815 13.310 1.00 73.31 81 ALA A N 1
ATOM 648 C CA . ALA A 1 81 ? -2.477 -2.312 12.650 1.00 73.31 81 ALA A CA 1
ATOM 649 C C . ALA A 1 81 ? -3.263 -3.243 13.577 1.00 73.31 81 ALA A C 1
ATOM 651 O O . ALA A 1 81 ? -4.469 -3.095 13.664 1.00 73.31 81 ALA A O 1
ATOM 652 N N . ALA A 1 82 ? -2.579 -4.137 14.310 1.00 68.00 82 ALA A N 1
ATOM 653 C CA . ALA A 1 82 ? -3.170 -5.049 15.295 1.00 68.00 82 ALA A CA 1
ATOM 654 C C . ALA A 1 82 ? -3.788 -4.353 16.523 1.00 68.00 82 ALA A C 1
ATOM 656 O O . ALA A 1 82 ? -4.729 -4.879 17.117 1.00 68.00 82 ALA A O 1
ATOM 657 N N . CYS A 1 83 ? -3.277 -3.183 16.904 1.00 63.28 83 CYS A N 1
ATOM 658 C CA . CYS A 1 83 ? -3.765 -2.409 18.043 1.00 63.28 83 CYS A CA 1
ATOM 659 C C . CYS A 1 83 ? -4.991 -1.555 17.680 1.00 63.28 83 CYS A C 1
ATOM 661 O O . CYS A 1 83 ? -5.910 -1.439 18.486 1.00 63.28 83 CYS A O 1
ATOM 663 N N . GLU A 1 84 ? -5.067 -1.034 16.449 1.00 59.34 84 GLU A N 1
ATOM 664 C CA . GLU A 1 84 ? -6.276 -0.361 15.938 1.00 59.34 84 GLU A CA 1
ATOM 665 C C . GLU A 1 84 ? -7.490 -1.305 15.814 1.00 59.34 84 GLU A C 1
ATOM 667 O O . GLU A 1 84 ? -8.625 -0.845 15.712 1.00 59.34 84 GLU A O 1
ATOM 672 N N . ILE A 1 85 ? -7.290 -2.628 15.903 1.00 55.75 85 ILE A N 1
ATOM 673 C CA . ILE A 1 85 ? -8.355 -3.646 15.803 1.00 55.75 85 ILE A CA 1
ATOM 674 C C . ILE A 1 85 ? -9.166 -3.811 17.110 1.00 55.75 85 ILE A C 1
ATOM 676 O O . ILE A 1 85 ? -10.033 -4.681 17.188 1.00 55.75 85 ILE A O 1
ATOM 680 N N . VAL A 1 86 ? -8.939 -3.009 18.158 1.00 44.47 86 VAL A N 1
ATOM 681 C CA . VAL A 1 86 ? -9.657 -3.151 19.445 1.00 44.47 86 VAL A CA 1
ATOM 682 C C . VAL A 1 86 ? -10.154 -1.790 19.966 1.00 44.47 86 VAL A C 1
ATOM 684 O O . VAL A 1 86 ? -9.347 -0.891 20.170 1.00 44.47 86 VAL A O 1
ATOM 687 N N . PRO A 1 87 ? -11.434 -1.641 20.364 1.00 46.81 87 PRO A N 1
ATOM 688 C CA . PRO A 1 87 ? -12.639 -1.716 19.535 1.00 46.81 87 PRO A CA 1
ATOM 689 C C . PRO A 1 87 ? -13.514 -0.452 19.725 1.00 46.81 87 PRO A C 1
ATOM 691 O O . PRO A 1 87 ? -13.785 -0.046 20.855 1.00 46.81 87 PRO A O 1
ATOM 694 N N . THR A 1 88 ? -14.075 0.138 18.667 1.00 34.25 88 THR A N 1
ATOM 695 C CA . THR A 1 88 ? -15.290 0.957 18.844 1.00 34.25 88 THR A CA 1
ATOM 696 C C . THR A 1 88 ? -16.497 0.061 18.631 1.00 34.25 88 THR A C 1
ATOM 698 O O . THR A 1 88 ? -16.880 -0.292 17.518 1.00 34.25 88 THR A O 1
ATOM 701 N N . ILE A 1 89 ? -17.041 -0.366 19.764 1.00 52.84 89 ILE A N 1
ATOM 702 C CA . ILE A 1 89 ? -18.381 -0.916 19.889 1.00 52.84 89 ILE A CA 1
ATOM 703 C C . ILE A 1 89 ? -19.347 0.176 19.403 1.00 52.84 89 ILE A C 1
ATOM 705 O O . ILE A 1 89 ? -19.172 1.343 19.738 1.00 52.84 89 ILE A O 1
ATOM 709 N N . GLU A 1 90 ? -20.361 -0.245 18.650 1.00 39.47 90 GLU A N 1
ATOM 710 C CA . GLU A 1 90 ? -21.492 0.536 18.130 1.00 39.47 90 GLU A CA 1
ATOM 711 C C . GLU A 1 90 ? -21.316 1.177 16.744 1.00 39.47 90 GLU A C 1
ATOM 713 O O . GLU A 1 90 ? -20.904 2.315 16.559 1.00 39.47 90 GLU A O 1
ATOM 718 N N . GLY A 1 91 ? -21.801 0.426 15.750 1.00 39.84 91 GLY A N 1
ATOM 719 C CA . GLY A 1 91 ? -22.694 1.009 14.757 1.00 39.84 91 GLY A CA 1
ATOM 720 C C . GLY A 1 91 ? -22.041 1.776 13.616 1.00 39.84 91 GLY A C 1
ATOM 721 O O . GLY A 1 91 ? -22.328 2.952 13.443 1.00 39.84 91 GLY A O 1
ATOM 722 N N . SER A 1 92 ? -21.290 1.097 12.747 1.00 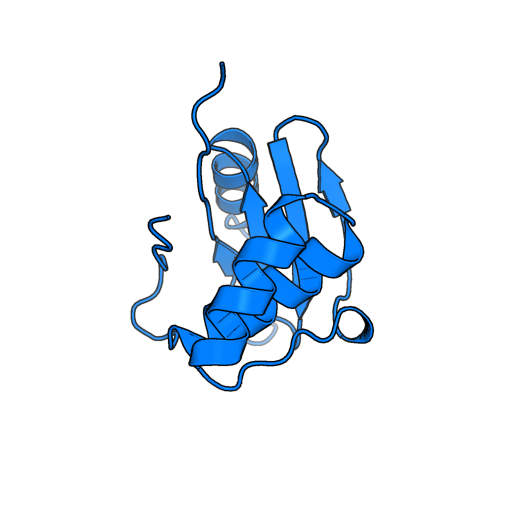34.66 92 SER A N 1
ATOM 723 C CA . SER A 1 92 ? -21.368 1.321 11.295 1.00 34.66 92 SER A CA 1
ATOM 724 C C . SER A 1 92 ? -20.588 0.264 10.520 1.00 34.66 92 SER A C 1
ATOM 726 O O . SER A 1 92 ? -19.625 -0.323 10.996 1.00 34.66 92 SER A O 1
ATOM 728 N N . LYS A 1 93 ? -21.089 -0.025 9.323 1.00 37.53 93 LYS A N 1
ATOM 729 C CA . LYS A 1 93 ? -20.684 -1.087 8.400 1.00 37.53 93 LYS A CA 1
ATOM 730 C C . LYS A 1 93 ? -19.163 -1.283 8.289 1.00 37.53 93 LYS A C 1
ATOM 732 O O . LYS A 1 93 ? -18.483 -0.468 7.688 1.00 37.53 93 LYS A O 1
ATOM 737 N N . GLY A 1 94 ? -18.689 -2.438 8.757 1.00 40.69 94 GLY A N 1
ATOM 738 C CA . GLY A 1 94 ? -17.673 -3.253 8.084 1.00 40.69 94 GLY A CA 1
ATOM 739 C C . GLY A 1 94 ? -16.430 -2.543 7.548 1.00 40.69 94 GLY A C 1
ATOM 740 O O . GLY A 1 94 ? -16.063 -2.806 6.405 1.00 40.69 94 GLY A O 1
ATOM 741 N N . GLY A 1 95 ? -15.769 -1.715 8.360 1.00 42.81 95 GLY A N 1
ATOM 742 C CA . GLY A 1 95 ? -14.373 -1.337 8.135 1.00 42.81 95 GLY A CA 1
ATOM 743 C C . GLY A 1 95 ? -13.506 -2.578 8.305 1.00 42.81 95 GLY A C 1
ATOM 744 O O . GLY A 1 95 ? -12.995 -2.862 9.383 1.00 42.81 95 GLY A O 1
ATOM 745 N N . LYS A 1 96 ? -13.455 -3.415 7.269 1.00 48.69 96 LYS A N 1
ATOM 746 C CA . LYS A 1 96 ? -12.491 -4.504 7.190 1.00 48.69 96 LYS A CA 1
ATOM 747 C C . LYS A 1 96 ? -11.123 -3.816 7.225 1.00 48.69 96 LYS A C 1
ATOM 749 O O . LYS A 1 96 ? -10.907 -2.873 6.482 1.00 48.69 96 LYS A O 1
ATOM 754 N N . THR A 1 97 ? -10.211 -4.237 8.088 1.00 51.22 97 THR A N 1
ATOM 755 C CA . THR A 1 97 ? -8.813 -3.779 8.075 1.00 51.22 97 THR A CA 1
ATOM 756 C C . THR A 1 97 ? -7.989 -4.882 7.434 1.00 51.22 97 THR A C 1
ATOM 758 O O . THR A 1 97 ? -8.169 -6.060 7.752 1.00 51.22 97 THR A O 1
ATOM 761 N N . ILE A 1 98 ? -7.133 -4.530 6.486 1.00 54.38 98 ILE A N 1
ATOM 762 C CA . ILE A 1 98 ? -6.346 -5.477 5.713 1.00 54.38 98 ILE A CA 1
ATOM 763 C C . ILE A 1 98 ? -4.885 -5.095 5.929 1.00 54.38 98 ILE A C 1
ATOM 765 O O . ILE A 1 98 ? -4.352 -4.180 5.312 1.00 54.38 98 ILE A O 1
ATOM 769 N N . GLY A 1 99 ? -4.241 -5.791 6.863 1.00 49.62 99 GLY A N 1
ATOM 770 C CA . GLY A 1 99 ? -2.817 -5.619 7.126 1.00 49.62 99 GLY A CA 1
ATOM 771 C C . GLY A 1 99 ? -1.974 -6.357 6.090 1.00 49.62 99 GLY A C 1
ATOM 772 O O . GLY A 1 99 ? -2.190 -7.551 5.869 1.00 49.62 99 GLY A O 1
ATOM 773 N N . TYR A 1 100 ? -0.997 -5.663 5.506 1.00 54.50 100 TYR A N 1
ATOM 774 C CA . TYR A 1 100 ? 0.068 -6.258 4.707 1.00 54.50 100 TYR A CA 1
ATOM 775 C C . TYR A 1 100 ? 1.443 -5.866 5.246 1.00 54.50 100 TYR A C 1
ATOM 777 O O . TYR A 1 100 ? 1.665 -4.808 5.828 1.00 54.50 100 TYR A O 1
ATOM 785 N N . ILE A 1 101 ? 2.385 -6.785 5.104 1.00 51.22 101 ILE A N 1
ATOM 786 C CA . ILE A 1 101 ? 3.741 -6.675 5.634 1.00 51.22 101 ILE A CA 1
ATOM 787 C C . ILE A 1 101 ? 4.628 -7.352 4.602 1.00 51.22 101 ILE A C 1
ATOM 789 O O . ILE A 1 101 ? 4.356 -8.488 4.214 1.00 51.22 101 ILE A O 1
ATOM 793 N N . TYR A 1 102 ? 5.691 -6.677 4.184 1.00 46.16 102 TYR A N 1
ATOM 794 C CA . TYR A 1 102 ? 6.816 -7.333 3.538 1.00 46.16 102 TYR A CA 1
ATOM 795 C C . TYR A 1 102 ? 8.104 -6.771 4.136 1.00 46.16 102 TYR A C 1
ATOM 797 O O . TYR A 1 102 ? 8.298 -5.556 4.153 1.00 46.16 102 TYR A O 1
ATOM 805 N N . SER A 1 103 ? 8.958 -7.655 4.662 1.00 36.78 103 SER A N 1
ATOM 806 C CA . SER A 1 103 ? 10.285 -7.297 5.162 1.00 36.78 103 SER A CA 1
ATOM 807 C C . SER A 1 103 ? 11.311 -7.475 4.047 1.00 36.78 103 SER A C 1
ATOM 809 O O . SER A 1 103 ? 11.560 -8.598 3.611 1.00 36.78 103 SER A O 1
ATOM 811 N N . GLY A 1 104 ? 11.924 -6.381 3.604 1.00 34.69 104 GLY A N 1
ATOM 812 C CA . GLY A 1 104 ? 13.298 -6.458 3.114 1.00 34.69 104 GLY A 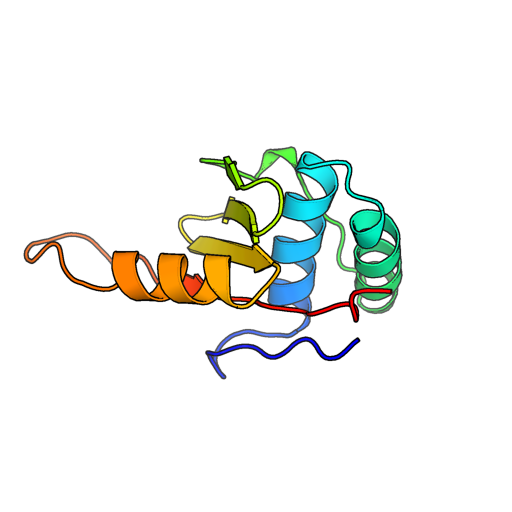CA 1
ATOM 813 C C . GLY A 1 104 ? 14.214 -6.657 4.319 1.00 34.69 104 GLY A C 1
ATOM 814 O O . GLY A 1 104 ? 13.991 -6.017 5.347 1.00 34.69 104 GLY A O 1
ATOM 815 N N . GLU A 1 105 ? 15.165 -7.584 4.224 1.00 36.81 105 GLU A N 1
ATOM 816 C CA . GLU A 1 105 ? 16.255 -7.708 5.196 1.00 36.81 105 GLU A CA 1
ATOM 817 C C . GLU A 1 105 ? 16.971 -6.351 5.313 1.00 36.81 105 GLU A C 1
ATOM 819 O O . GLU A 1 105 ? 17.324 -5.744 4.302 1.00 36.81 105 GLU A O 1
ATOM 824 N N . ASP A 1 106 ? 17.091 -5.863 6.549 1.00 40.97 106 ASP A N 1
ATOM 825 C CA . ASP A 1 106 ? 18.049 -4.827 6.948 1.00 40.97 106 ASP A CA 1
ATOM 826 C C . ASP A 1 106 ? 19.444 -5.354 6.549 1.00 40.97 106 ASP A C 1
ATOM 828 O O . ASP A 1 106 ? 19.816 -6.440 7.004 1.00 40.97 106 ASP A O 1
ATOM 832 N N . ASP A 1 107 ? 20.173 -4.638 5.689 1.00 35.31 107 ASP A N 1
ATOM 833 C CA . ASP A 1 107 ? 21.640 -4.750 5.620 1.00 35.31 107 ASP A CA 1
ATOM 834 C C . ASP A 1 107 ? 22.251 -3.735 6.594 1.00 35.31 107 ASP A C 1
ATOM 836 O O . ASP A 1 107 ? 21.870 -2.540 6.503 1.00 35.31 107 ASP A O 1
#

Foldseek 3Di:
DDKDWPDPPDDPLNVLQVVLLLCVLVVDPVNVVSQVVNVVVPHHHNVVQWDPWDADPPAFIWTAHPLETETEEAVVSVVVLVVVVDDDPDDDDDRDYIYIYDDDDDD

Organism: Malus baccata (NCBI:txid106549)

pLDDT: mean 70.43, std 17.05, range [34.25, 90.5]